Protein AF-A0A433TF26-F1 (afdb_monomer)

Nearest PDB structures (foldseek):
  1dow-assembly1_A  TM=9.277E-01  e=6.858E-05  Mus musculus
  1dov-assembly1_A  TM=9.120E-01  e=1.501E-04  Mus musculus
  4k1n-assembly1_B  TM=7.610E-01  e=1.283E-04  Mus musculus
  6o3e-assembly1_A  TM=7.852E-01  e=6.820E-04  Mus musculus
  5h5m-assembly2_B  TM=5.051E-01  e=3.978E-01  Caenorhabditis elegans

Solvent-accessible surface area (backbone atoms only — not comparable to full-atom values): 8066 Å² tota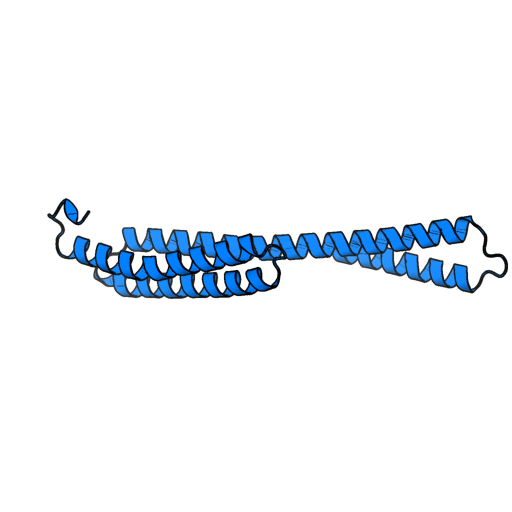l; per-residue (Å²): 108,68,71,49,53,55,53,28,51,55,29,47,52,50,32,51,55,42,51,51,54,53,73,73,39,91,72,81,50,69,69,60,52,54,52,38,54,47,30,52,50,49,31,53,52,28,53,51,52,44,53,52,53,52,50,52,50,53,51,50,55,51,49,56,42,50,56,48,40,52,51,35,56,53,46,56,80,70,46,50,86,89,46,40,66,61,43,51,50,52,32,51,54,41,46,52,54,43,42,54,51,52,55,58,49,37,77,73,49,85,52,63,69,59,36,50,50,53,53,51,53,45,50,49,56,56,57,46,52,60,54,51,49,53,48,53,52,47,24,71,72,39,73,86,42,76,92,43,111

Foldseek 3Di:
DVVLVVQLVVLVVQLVVLVVVCVPDPPNDPVSVVSNVVSVVSNVVSVVVVVVVVVVVLVVVLVVLVVVLVVLLVCCVVDDPVCNVVSLVVSLVSLVVSLVSLQVVLVVDPDPVVSVVSNVVSVVSNVVSVVSSVLSVQCNVCVPDPVSD

Structure (mmCIF, N/CA/C/O backbone):
data_AF-A0A433TF26-F1
#
_entry.id   AF-A0A433TF26-F1
#
loop_
_atom_site.group_PDB
_atom_site.id
_atom_site.type_symbol
_atom_site.label_atom_id
_atom_site.label_alt_id
_atom_site.label_comp_id
_atom_site.label_asym_id
_atom_site.label_entity_id
_atom_site.label_seq_id
_atom_site.pdbx_PDB_ins_code
_atom_site.Cartn_x
_atom_site.Cartn_y
_atom_site.Cartn_z
_atom_site.occupancy
_atom_site.B_iso_or_equiv
_atom_site.auth_seq_id
_atom_site.auth_comp_id
_atom_site.a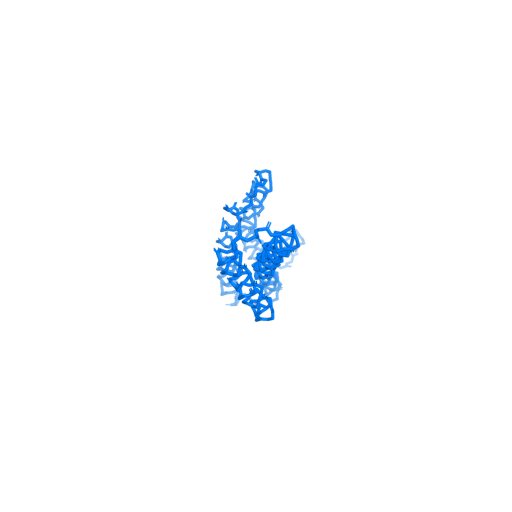uth_asym_id
_atom_site.auth_atom_id
_atom_site.pdbx_PDB_model_num
ATOM 1 N N . MET A 1 1 ? 7.064 -10.779 -11.479 1.00 74.81 1 MET A N 1
ATOM 2 C CA . MET A 1 1 ? 8.356 -10.078 -11.318 1.00 74.81 1 MET A CA 1
ATOM 3 C C . MET A 1 1 ? 9.443 -10.711 -12.190 1.00 74.81 1 MET A C 1
ATOM 5 O O . MET A 1 1 ? 9.954 -9.986 -13.026 1.00 74.81 1 MET A O 1
ATOM 9 N N . SER A 1 2 ? 9.701 -12.031 -12.111 1.00 81.19 2 SER A N 1
ATOM 10 C CA . SER A 1 2 ? 10.723 -12.734 -12.936 1.00 81.19 2 SER A CA 1
ATOM 11 C C . SER A 1 2 ? 10.654 -12.419 -14.436 1.00 81.19 2 SER A C 1
ATOM 13 O O . SER A 1 2 ? 11.587 -11.849 -14.984 1.00 81.19 2 SER A O 1
ATOM 15 N N . SER A 1 3 ? 9.492 -12.631 -15.064 1.00 86.69 3 SER A N 1
ATOM 16 C CA . SER A 1 3 ? 9.298 -12.385 -16.504 1.00 86.69 3 SER A CA 1
ATOM 17 C C . SER A 1 3 ? 9.552 -10.928 -16.942 1.00 86.69 3 SER A C 1
ATOM 19 O O . SER A 1 3 ? 10.073 -10.689 -18.031 1.00 86.69 3 SER A O 1
ATOM 21 N N . ALA A 1 4 ? 9.238 -9.937 -16.096 1.00 83.69 4 ALA A N 1
ATOM 22 C CA . ALA A 1 4 ? 9.496 -8.527 -16.408 1.00 83.69 4 ALA A CA 1
ATOM 23 C C . ALA A 1 4 ? 10.994 -8.186 -16.315 1.00 83.69 4 ALA A C 1
ATOM 25 O O . ALA A 1 4 ? 11.498 -7.431 -17.142 1.00 83.69 4 ALA A O 1
ATOM 26 N N . CYS A 1 5 ? 11.704 -8.775 -15.347 1.00 87.38 5 CYS A N 1
ATOM 27 C CA . CYS A 1 5 ? 13.153 -8.639 -15.215 1.00 87.38 5 CYS A CA 1
ATOM 28 C C . CYS A 1 5 ? 13.893 -9.331 -16.366 1.00 87.38 5 CYS A C 1
ATOM 30 O O . CYS A 1 5 ? 14.776 -8.726 -16.960 1.00 87.38 5 CYS A O 1
ATOM 32 N N . GLU A 1 6 ? 13.498 -10.554 -16.726 1.00 90.31 6 GLU A N 1
ATOM 33 C CA . GLU A 1 6 ? 14.063 -11.296 -17.863 1.00 90.31 6 GLU A CA 1
ATOM 34 C C . GLU A 1 6 ? 13.907 -10.512 -19.173 1.00 90.31 6 GLU A C 1
ATOM 36 O O . GLU A 1 6 ? 14.868 -10.344 -19.919 1.00 90.31 6 GLU A O 1
ATOM 41 N N . SER A 1 7 ? 12.719 -9.947 -19.411 1.00 89.50 7 SER A N 1
ATOM 42 C CA . SER A 1 7 ? 12.465 -9.113 -20.593 1.00 89.50 7 SER A CA 1
ATOM 43 C C . SER A 1 7 ? 13.349 -7.860 -20.627 1.00 89.50 7 SER A C 1
ATOM 45 O O . SER A 1 7 ? 13.803 -7.456 -21.696 1.00 89.50 7 SER A O 1
ATOM 47 N N . LEU A 1 8 ? 13.611 -7.241 -19.468 1.00 92.69 8 LEU A N 1
ATOM 48 C CA . LEU A 1 8 ? 14.497 -6.080 -19.376 1.00 92.69 8 LEU A CA 1
ATOM 49 C C . LEU A 1 8 ? 15.961 -6.457 -19.635 1.00 92.69 8 LEU A C 1
ATOM 51 O O . LEU A 1 8 ? 16.649 -5.713 -20.324 1.00 92.69 8 LEU A O 1
ATOM 55 N N . VAL A 1 9 ? 16.430 -7.599 -19.123 1.00 94.19 9 VAL A N 1
ATOM 56 C CA . VAL A 1 9 ? 17.800 -8.084 -19.375 1.00 94.19 9 VAL A CA 1
ATOM 57 C C . VAL A 1 9 ? 18.035 -8.243 -20.875 1.00 94.19 9 VAL A C 1
ATOM 59 O O . VAL A 1 9 ? 18.988 -7.678 -21.403 1.00 94.19 9 VAL A O 1
ATOM 62 N N . VAL A 1 10 ? 17.106 -8.894 -21.581 1.00 93.38 10 VAL A N 1
ATOM 63 C CA . VAL A 1 10 ? 17.193 -9.055 -23.041 1.00 93.38 10 VAL A CA 1
ATOM 64 C C . VAL A 1 10 ? 17.238 -7.699 -23.757 1.00 93.38 10 VAL A C 1
ATOM 66 O O . VAL A 1 10 ? 18.050 -7.511 -24.663 1.00 93.38 10 VAL A O 1
ATOM 69 N N . ALA A 1 11 ? 16.413 -6.732 -23.344 1.00 92.38 11 ALA A N 1
ATOM 70 C CA . ALA A 1 11 ? 16.425 -5.387 -23.925 1.00 92.38 11 ALA A CA 1
ATOM 71 C C . ALA A 1 11 ? 17.754 -4.645 -23.665 1.00 92.38 11 ALA A C 1
ATOM 73 O O . ALA A 1 11 ? 18.274 -3.969 -24.555 1.00 92.38 11 ALA A O 1
ATOM 74 N N . CYS A 1 12 ? 18.338 -4.795 -22.473 1.00 94.06 12 CYS A N 1
ATOM 75 C CA . CYS A 1 12 ? 19.641 -4.222 -22.122 1.00 94.06 12 CYS A CA 1
ATOM 76 C C . CYS A 1 12 ? 20.784 -4.835 -22.941 1.00 94.06 12 CYS A C 1
ATOM 78 O O . CYS A 1 12 ? 21.663 -4.107 -23.416 1.00 94.06 12 CYS A O 1
ATOM 80 N N . ASP A 1 13 ? 20.760 -6.150 -23.152 1.00 95.19 13 ASP A N 1
ATOM 81 C CA . ASP A 1 13 ? 21.751 -6.847 -23.972 1.00 95.19 13 ASP A CA 1
ATOM 82 C C . ASP A 1 13 ? 21.669 -6.373 -25.429 1.00 95.19 13 ASP A C 1
ATOM 84 O O . ASP A 1 13 ? 22.682 -6.023 -26.039 1.00 95.19 13 ASP A O 1
ATOM 88 N N . GLN A 1 14 ? 20.453 -6.260 -25.971 1.00 92.75 14 GLN A N 1
ATOM 89 C CA . GLN A 1 14 ? 20.217 -5.724 -27.314 1.00 92.75 14 GLN A CA 1
ATOM 90 C C . GLN A 1 14 ? 20.709 -4.280 -27.457 1.00 92.75 14 GLN A C 1
ATOM 92 O O . GLN A 1 14 ? 21.380 -3.954 -28.442 1.00 92.75 14 GLN A O 1
ATOM 97 N N . LEU A 1 15 ? 20.438 -3.423 -26.468 1.00 94.31 15 LEU A N 1
ATOM 98 C CA . LEU A 1 15 ? 20.931 -2.047 -26.448 1.00 94.31 15 LEU A CA 1
ATOM 99 C C . LEU A 1 15 ? 22.463 -2.001 -26.427 1.00 94.31 15 LEU A C 1
ATOM 101 O O . LEU A 1 15 ? 23.061 -1.236 -27.182 1.00 94.31 15 LEU A O 1
ATOM 105 N N . THR A 1 16 ? 23.104 -2.842 -25.616 1.00 93.69 16 THR A N 1
ATOM 106 C CA . THR A 1 16 ? 24.569 -2.922 -25.515 1.00 93.69 16 THR A CA 1
ATOM 107 C C . THR A 1 16 ? 25.198 -3.322 -26.845 1.00 93.69 16 THR A C 1
ATOM 109 O O . THR A 1 16 ? 26.126 -2.665 -27.322 1.00 93.69 16 THR A O 1
ATOM 112 N N . ILE A 1 17 ? 24.652 -4.357 -27.488 1.00 91.88 17 ILE A N 1
ATOM 113 C CA . ILE A 1 17 ? 25.117 -4.835 -28.795 1.00 91.88 17 ILE A CA 1
ATOM 114 C C . ILE A 1 17 ? 24.974 -3.734 -29.853 1.00 91.88 17 ILE A C 1
ATOM 116 O O . ILE A 1 17 ? 25.898 -3.491 -30.634 1.00 91.88 17 ILE A O 1
ATOM 120 N N . LEU A 1 18 ? 23.833 -3.041 -29.889 1.00 89.19 18 LEU A N 1
ATOM 121 C CA . LEU A 1 18 ? 23.591 -1.964 -30.850 1.00 89.19 18 LEU A CA 1
ATOM 122 C C . LEU A 1 18 ? 24.471 -0.739 -30.583 1.00 89.19 18 LEU A C 1
ATOM 124 O O . LEU A 1 18 ? 24.969 -0.137 -31.534 1.00 89.19 18 LEU A O 1
ATOM 128 N N . ALA A 1 19 ? 24.730 -0.404 -29.318 1.00 90.25 19 ALA A N 1
ATOM 129 C CA . ALA A 1 19 ? 25.622 0.687 -28.939 1.00 90.25 19 ALA A CA 1
ATOM 130 C C . ALA A 1 19 ? 27.067 0.413 -29.384 1.00 90.25 19 ALA A C 1
ATOM 132 O O . ALA A 1 19 ? 27.707 1.284 -29.975 1.00 90.25 19 ALA A O 1
ATOM 133 N N . GLN A 1 20 ? 27.558 -0.815 -29.192 1.00 90.00 20 GLN A N 1
ATOM 134 C CA . GLN A 1 20 ? 28.877 -1.237 -29.679 1.00 90.00 20 GLN A CA 1
ATOM 135 C C . GLN A 1 20 ? 28.964 -1.178 -31.211 1.00 90.00 20 GLN A C 1
ATOM 137 O O . GLN A 1 20 ? 29.926 -0.644 -31.764 1.00 90.00 20 GLN A O 1
ATOM 142 N N . ARG A 1 21 ? 27.935 -1.664 -31.920 1.00 85.88 21 ARG A N 1
ATOM 143 C CA . ARG A 1 21 ? 27.868 -1.602 -33.393 1.00 85.88 21 ARG A CA 1
ATOM 144 C C . ARG A 1 21 ? 27.812 -0.174 -33.927 1.00 85.88 21 ARG A C 1
ATOM 146 O O . ARG A 1 21 ? 28.358 0.086 -34.997 1.00 85.88 21 ARG A O 1
ATOM 153 N N . PHE A 1 22 ? 27.156 0.732 -33.208 1.00 85.31 22 PHE A N 1
ATOM 154 C CA . PHE A 1 22 ? 27.114 2.149 -33.549 1.00 85.31 22 PHE A CA 1
ATOM 155 C C . PHE A 1 22 ? 28.473 2.830 -33.334 1.00 85.31 22 PHE A C 1
ATOM 157 O O . PHE A 1 22 ? 28.890 3.618 -34.178 1.00 85.31 22 PHE A O 1
ATOM 164 N N . GLY A 1 23 ? 29.185 2.495 -32.251 1.00 83.81 23 GLY A N 1
ATOM 165 C CA . GLY A 1 23 ? 30.524 3.021 -31.959 1.00 83.81 23 GLY A CA 1
ATOM 166 C C . GLY A 1 23 ? 31.604 2.560 -32.944 1.00 83.81 23 GLY A C 1
ATOM 167 O O . GLY A 1 23 ? 32.479 3.345 -33.298 1.00 83.81 23 GLY A O 1
ATOM 168 N N . ASN A 1 24 ? 31.504 1.320 -33.435 1.00 83.38 24 ASN A N 1
ATOM 169 C CA . ASN A 1 24 ? 32.491 0.717 -34.339 1.00 83.38 24 ASN A CA 1
ATOM 170 C C . ASN A 1 24 ? 32.241 1.005 -35.836 1.00 83.38 24 ASN A C 1
ATOM 172 O O . ASN A 1 24 ? 33.086 0.674 -36.667 1.00 83.38 24 ASN A O 1
ATOM 176 N N . ASN A 1 25 ? 31.099 1.595 -36.213 1.00 73.00 25 ASN A N 1
ATOM 177 C CA . ASN A 1 25 ? 30.780 1.902 -37.612 1.00 73.00 25 ASN A CA 1
ATOM 178 C C . ASN A 1 25 ? 31.270 3.298 -38.027 1.00 73.00 25 ASN A C 1
ATOM 180 O O . ASN A 1 25 ? 30.785 4.313 -37.525 1.00 73.00 25 ASN A O 1
ATOM 184 N N . VAL A 1 26 ? 32.167 3.353 -39.018 1.00 59.06 26 VAL A N 1
ATOM 185 C CA . VAL A 1 26 ? 32.699 4.606 -39.597 1.00 59.06 26 VAL A CA 1
ATOM 186 C C . VAL A 1 26 ? 31.609 5.385 -40.352 1.00 59.06 26 VAL A C 1
ATOM 188 O O . VAL A 1 26 ? 31.568 6.613 -40.301 1.00 59.06 26 VAL A O 1
ATOM 191 N N . ALA A 1 27 ? 30.665 4.681 -40.986 1.00 62.28 27 ALA A N 1
ATOM 192 C CA . ALA A 1 27 ? 29.481 5.268 -41.604 1.00 62.28 27 ALA A CA 1
ATOM 193 C C . ALA A 1 27 ? 28.278 5.110 -40.661 1.00 62.28 27 ALA A C 1
ATOM 195 O O . ALA A 1 27 ? 27.627 4.067 -40.621 1.00 62.28 27 ALA A O 1
ATOM 196 N N . ARG A 1 28 ? 27.982 6.149 -39.870 1.00 67.50 28 ARG A N 1
ATOM 197 C CA . ARG A 1 28 ? 26.827 6.212 -38.953 1.00 67.50 28 ARG A CA 1
ATOM 198 C C . ARG A 1 28 ? 25.506 6.271 -39.734 1.00 67.50 28 ARG A C 1
ATOM 200 O O . ARG A 1 28 ? 24.886 7.334 -39.822 1.00 67.50 28 ARG A O 1
ATOM 207 N N . SER A 1 29 ? 25.101 5.149 -40.322 1.00 74.00 29 SER A N 1
ATOM 208 C CA . SER A 1 29 ? 23.888 5.044 -41.133 1.00 74.00 29 SER A CA 1
ATOM 209 C C . SER A 1 29 ? 22.633 5.352 -40.306 1.00 74.00 29 SER A C 1
ATOM 211 O O . SER A 1 29 ? 22.581 5.092 -39.101 1.00 74.00 29 SER A O 1
ATOM 213 N N . SER A 1 30 ? 21.614 5.927 -40.957 1.00 77.31 30 SER A N 1
ATOM 214 C CA . SER A 1 30 ? 20.341 6.281 -40.306 1.00 77.31 30 SER A CA 1
ATOM 215 C C . SER A 1 30 ? 19.696 5.071 -39.625 1.00 77.31 30 SER A C 1
ATOM 217 O O . SER A 1 30 ? 19.305 5.159 -38.468 1.00 77.31 30 SER A O 1
ATOM 219 N N . GLY A 1 31 ? 19.702 3.904 -40.280 1.00 82.81 31 GLY A N 1
ATOM 220 C CA . GLY A 1 31 ? 19.057 2.698 -39.751 1.00 82.81 31 GLY A CA 1
ATOM 221 C C . GLY A 1 31 ? 19.660 2.164 -38.445 1.00 82.81 31 GLY A C 1
ATOM 222 O O . GLY A 1 31 ? 18.928 1.633 -37.609 1.00 82.81 31 GLY A O 1
ATOM 223 N N . ILE A 1 32 ? 20.972 2.333 -38.214 1.00 83.62 32 ILE A N 1
ATOM 224 C CA . ILE A 1 32 ? 21.594 1.940 -36.934 1.00 83.62 32 ILE A CA 1
ATOM 225 C C . ILE A 1 32 ? 21.179 2.912 -35.825 1.00 83.62 32 ILE A C 1
ATOM 227 O O . ILE A 1 32 ? 20.926 2.474 -34.705 1.00 83.62 32 ILE A O 1
ATOM 231 N N . LYS A 1 33 ? 21.060 4.213 -36.129 1.00 84.94 33 LYS A N 1
ATOM 232 C CA . LYS A 1 33 ? 20.554 5.206 -35.168 1.00 84.94 33 LYS A CA 1
ATOM 233 C C . LYS A 1 33 ? 19.115 4.900 -34.771 1.00 84.94 33 LYS A C 1
ATOM 235 O O . LYS A 1 33 ? 18.823 4.863 -33.582 1.00 84.94 33 LYS A O 1
ATOM 240 N N . ASP A 1 34 ? 18.255 4.614 -35.744 1.00 89.62 34 ASP A N 1
ATOM 241 C CA . ASP A 1 34 ? 16.846 4.299 -35.494 1.00 89.62 34 ASP A CA 1
ATOM 242 C C . ASP A 1 34 ? 16.700 3.026 -34.649 1.00 89.62 34 ASP A C 1
ATOM 2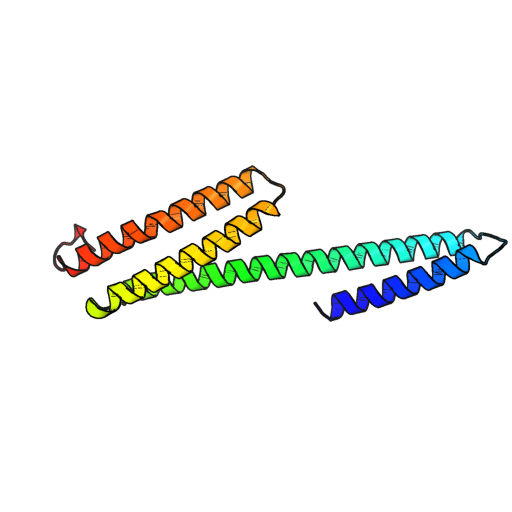44 O O . ASP A 1 34 ? 15.960 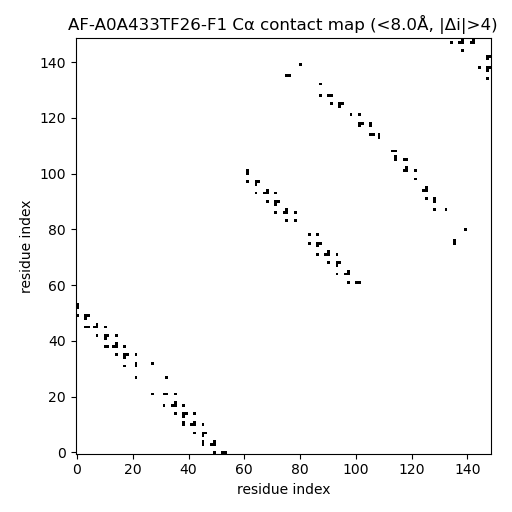3.010 -33.665 1.00 89.62 34 ASP A O 1
ATOM 248 N N . SER A 1 35 ? 17.488 1.991 -34.960 1.00 90.12 35 SER A N 1
ATOM 249 C CA . SER A 1 35 ? 17.523 0.740 -34.187 1.00 90.12 35 SER A CA 1
ATOM 250 C C . SER A 1 35 ? 18.027 0.953 -32.757 1.00 90.12 35 SER A C 1
ATOM 252 O O . SER A 1 35 ? 17.469 0.400 -31.813 1.00 90.12 35 SER A O 1
ATOM 254 N N . LEU A 1 36 ? 19.060 1.782 -32.577 1.00 91.38 36 LEU A N 1
ATOM 255 C CA . LEU A 1 36 ? 19.593 2.131 -31.259 1.00 91.38 36 LEU A CA 1
ATOM 256 C C . LEU A 1 36 ? 18.569 2.918 -30.430 1.00 91.38 36 LEU A C 1
ATOM 258 O O . LEU A 1 36 ? 18.363 2.624 -29.254 1.00 91.38 36 LEU A O 1
ATOM 262 N N . CYS A 1 37 ? 17.897 3.894 -31.046 1.00 92.81 37 CYS A N 1
ATOM 263 C CA . CYS A 1 37 ? 16.822 4.646 -30.410 1.00 92.81 37 CYS A CA 1
ATOM 264 C C . CYS A 1 37 ? 15.654 3.738 -30.016 1.00 92.81 37 CYS A C 1
ATOM 266 O O . CYS A 1 37 ? 15.086 3.924 -28.941 1.00 92.81 37 CYS A O 1
ATOM 268 N N . GLN A 1 38 ? 15.301 2.758 -30.851 1.00 94.38 38 GLN A N 1
ATOM 269 C CA . GLN A 1 38 ? 14.250 1.803 -30.521 1.00 94.38 38 GLN A CA 1
ATOM 270 C C . GLN A 1 38 ? 14.649 0.909 -29.343 1.00 94.38 38 GLN A C 1
ATOM 272 O O . GLN A 1 38 ? 13.899 0.832 -28.377 1.00 94.38 38 GLN A O 1
ATOM 277 N N . ALA A 1 39 ? 15.860 0.347 -29.343 1.00 93.38 39 ALA A N 1
ATOM 278 C CA . ALA A 1 39 ? 16.345 -0.459 -28.222 1.00 93.38 39 ALA A CA 1
ATOM 279 C C . ALA A 1 39 ? 16.385 0.334 -26.902 1.00 93.38 39 ALA A C 1
ATOM 281 O O . ALA A 1 39 ? 16.029 -0.182 -25.845 1.00 93.38 39 ALA A O 1
ATOM 282 N N . ALA A 1 40 ? 16.747 1.621 -26.952 1.00 95.00 40 ALA A N 1
ATOM 283 C CA . ALA A 1 40 ? 16.689 2.493 -25.781 1.00 95.00 40 ALA A CA 1
ATOM 284 C C . ALA A 1 40 ? 15.246 2.697 -25.278 1.00 95.00 40 ALA A C 1
ATOM 286 O O . ALA A 1 40 ? 15.007 2.665 -24.069 1.00 95.00 40 ALA A O 1
ATOM 287 N N . LYS A 1 41 ? 14.270 2.869 -26.183 1.00 96.12 41 LYS A N 1
ATOM 288 C CA . LYS A 1 41 ? 12.842 2.931 -25.818 1.00 96.12 41 LYS A CA 1
ATOM 289 C C . LYS A 1 41 ? 12.363 1.623 -25.195 1.00 96.12 41 LYS A C 1
ATOM 291 O O . LYS A 1 41 ? 11.636 1.673 -24.206 1.00 96.12 41 LYS A O 1
ATOM 296 N N . ASP A 1 42 ? 12.791 0.484 -25.726 1.00 94.19 42 ASP A N 1
ATOM 297 C CA . ASP A 1 42 ? 12.400 -0.835 -25.226 1.00 94.19 42 ASP A CA 1
ATOM 298 C C . ASP A 1 42 ? 12.924 -1.064 -23.798 1.00 94.19 42 ASP A C 1
ATOM 300 O O . ASP A 1 42 ? 12.175 -1.514 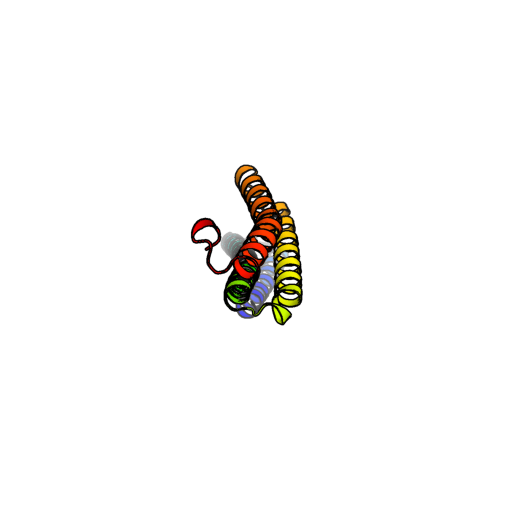-22.928 1.00 94.19 42 ASP A O 1
ATOM 304 N N . VAL A 1 43 ? 14.165 -0.648 -23.511 1.00 96.81 43 VAL A N 1
ATOM 305 C CA . VAL A 1 43 ? 14.724 -0.635 -22.147 1.00 96.81 43 VAL A CA 1
ATOM 306 C C . VAL A 1 43 ? 13.900 0.262 -21.222 1.00 96.81 43 VAL A C 1
ATOM 308 O O . VAL A 1 43 ? 13.487 -0.182 -20.150 1.00 96.81 43 VAL A O 1
ATOM 311 N N . LEU A 1 44 ? 13.596 1.501 -21.631 1.00 96.50 44 LEU A N 1
ATOM 312 C CA . LEU A 1 44 ? 12.769 2.417 -20.832 1.00 96.50 44 LEU A CA 1
ATOM 313 C C . LEU A 1 44 ? 11.380 1.829 -20.549 1.00 96.50 44 LEU A C 1
ATOM 315 O O . LEU A 1 44 ? 10.892 1.896 -19.419 1.00 96.50 44 LEU A O 1
ATOM 319 N N . GLN A 1 45 ? 10.754 1.206 -21.547 1.00 94.62 45 GLN A N 1
ATOM 320 C CA . GLN A 1 45 ? 9.465 0.543 -21.387 1.00 94.62 45 GLN A CA 1
ATOM 321 C C . GLN A 1 45 ? 9.558 -0.658 -20.433 1.00 94.62 45 GLN A C 1
ATOM 323 O O . GLN A 1 45 ? 8.658 -0.861 -19.615 1.00 94.62 45 GLN A O 1
ATOM 328 N N . GLY A 1 46 ? 10.637 -1.442 -20.507 1.00 93.50 46 GLY A N 1
ATOM 329 C CA . GLY A 1 46 ? 10.914 -2.539 -19.581 1.00 93.50 46 GLY A CA 1
ATOM 330 C C . GLY A 1 46 ? 11.048 -2.058 -18.134 1.00 93.50 46 GLY A C 1
ATOM 331 O O . GLY A 1 46 ? 10.386 -2.593 -17.244 1.00 93.50 46 GLY A O 1
ATOM 332 N N . VAL A 1 47 ? 11.819 -0.991 -17.906 1.00 95.12 47 VAL A N 1
ATOM 333 C CA . VAL A 1 47 ? 11.977 -0.363 -16.583 1.00 95.12 47 VAL A CA 1
ATOM 334 C C . VAL A 1 47 ? 10.632 0.124 -16.037 1.00 95.12 47 VAL A C 1
ATOM 336 O O . VAL A 1 47 ? 10.288 -0.176 -14.892 1.00 95.12 47 VAL A O 1
ATOM 339 N N . LEU A 1 48 ? 9.827 0.806 -16.859 1.00 94.94 48 LEU A N 1
ATOM 340 C CA . LEU A 1 48 ? 8.490 1.265 -16.465 1.00 94.94 48 LEU A CA 1
ATOM 341 C C . LEU A 1 48 ? 7.582 0.102 -16.046 1.00 94.94 48 LEU A C 1
ATOM 343 O O . LEU A 1 48 ? 6.920 0.183 -15.012 1.00 94.94 48 LEU A O 1
ATOM 347 N N . LYS A 1 49 ? 7.577 -1.005 -16.801 1.00 93.94 49 LYS A N 1
ATOM 348 C CA . LYS A 1 49 ? 6.806 -2.208 -16.443 1.00 93.94 49 LYS A CA 1
ATOM 349 C C . LYS A 1 49 ? 7.232 -2.772 -15.088 1.00 93.94 49 LYS A C 1
ATOM 351 O O . LYS A 1 49 ? 6.371 -3.150 -14.297 1.00 93.94 49 LYS A O 1
ATOM 356 N N . ILE A 1 50 ? 8.533 -2.811 -14.797 1.00 94.19 50 ILE A N 1
ATOM 357 C CA . ILE A 1 50 ? 9.037 -3.275 -13.497 1.00 94.19 50 ILE A CA 1
ATOM 358 C C . ILE A 1 50 ? 8.553 -2.362 -12.370 1.00 94.19 50 ILE A C 1
ATOM 360 O O . ILE A 1 50 ? 8.035 -2.870 -11.376 1.00 94.19 50 ILE A O 1
ATOM 364 N N . PHE A 1 51 ? 8.656 -1.038 -12.525 1.00 93.12 51 PHE A N 1
ATOM 365 C CA . PHE A 1 51 ? 8.161 -0.102 -11.511 1.00 93.12 51 PHE A CA 1
ATOM 366 C C . PHE A 1 51 ? 6.664 -0.264 -11.249 1.00 93.12 51 PHE A C 1
ATOM 368 O O . PHE A 1 51 ? 6.263 -0.292 -10.088 1.00 93.12 51 PHE A O 1
ATOM 375 N N . LEU A 1 52 ? 5.850 -0.463 -12.289 1.00 93.12 52 LEU A N 1
ATOM 376 C CA . LEU A 1 52 ? 4.416 -0.724 -12.130 1.00 93.12 52 LEU A CA 1
ATOM 377 C C . LEU A 1 52 ? 4.139 -2.028 -11.369 1.00 93.12 52 LEU A C 1
ATOM 379 O O . LEU A 1 52 ? 3.282 -2.055 -10.490 1.00 93.12 52 LEU A O 1
ATOM 383 N N . VAL A 1 53 ? 4.877 -3.103 -11.663 1.00 93.75 53 VAL A N 1
ATOM 384 C CA . VAL A 1 53 ? 4.730 -4.389 -10.956 1.00 93.75 53 VAL A CA 1
ATOM 385 C C . VAL A 1 53 ? 5.153 -4.278 -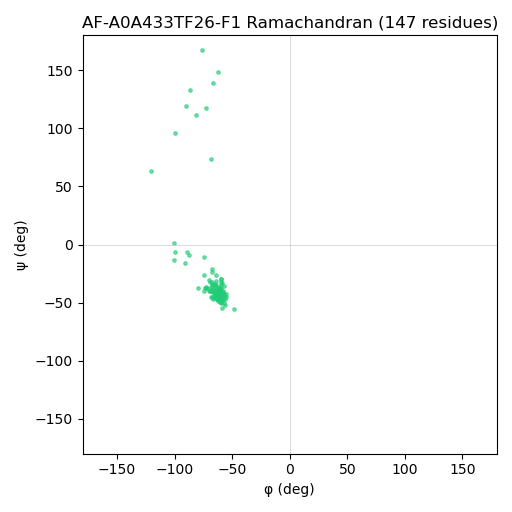9.489 1.00 93.75 53 VAL A C 1
ATOM 387 O O . VAL A 1 53 ? 4.513 -4.872 -8.622 1.00 93.75 53 VAL A O 1
ATOM 390 N N . ILE A 1 54 ? 6.223 -3.535 -9.195 1.00 91.81 54 ILE A N 1
ATOM 391 C CA . ILE A 1 54 ? 6.668 -3.278 -7.818 1.00 91.81 54 ILE A CA 1
ATOM 392 C C . ILE A 1 54 ? 5.616 -2.459 -7.064 1.00 91.81 54 ILE A C 1
ATOM 394 O O . ILE A 1 54 ? 5.291 -2.797 -5.924 1.00 91.81 54 ILE A O 1
ATOM 398 N N . ASP A 1 55 ? 5.065 -1.419 -7.695 1.00 93.50 55 ASP A N 1
ATOM 399 C CA . ASP A 1 55 ? 4.037 -0.579 -7.084 1.00 93.50 55 ASP A CA 1
ATOM 400 C C . ASP A 1 55 ? 2.764 -1.379 -6.772 1.00 93.50 55 ASP A C 1
ATOM 402 O O . ASP A 1 55 ? 2.301 -1.364 -5.631 1.00 93.50 55 ASP A O 1
ATOM 406 N N . ASP A 1 56 ? 2.262 -2.160 -7.737 1.00 93.81 56 ASP A N 1
ATOM 407 C CA . ASP A 1 56 ? 1.109 -3.053 -7.546 1.00 93.81 56 ASP A CA 1
ATOM 408 C C . ASP A 1 56 ? 1.357 -4.050 -6.408 1.00 93.81 56 ASP A C 1
ATOM 410 O O . ASP A 1 56 ? 0.513 -4.231 -5.528 1.00 93.81 56 ASP A O 1
ATOM 414 N N . HIS A 1 57 ? 2.547 -4.657 -6.365 1.00 93.38 57 HIS A N 1
ATOM 415 C CA . HIS A 1 57 ? 2.912 -5.569 -5.288 1.00 93.38 57 HIS A CA 1
ATOM 416 C C . HIS A 1 57 ? 2.857 -4.887 -3.915 1.00 93.38 57 HIS A C 1
ATOM 418 O O . HIS A 1 57 ? 2.287 -5.441 -2.973 1.00 93.38 57 HIS A O 1
ATOM 424 N N . TYR A 1 58 ? 3.407 -3.676 -3.800 1.00 93.31 58 TYR A N 1
ATOM 425 C CA . TYR A 1 58 ? 3.392 -2.916 -2.554 1.00 93.31 58 TYR A CA 1
ATOM 426 C C . TYR A 1 58 ? 1.964 -2.551 -2.121 1.00 93.31 58 TYR A C 1
ATOM 428 O O . TYR A 1 58 ? 1.597 -2.726 -0.956 1.00 93.31 58 TYR A O 1
ATOM 436 N N . VAL A 1 59 ? 1.122 -2.120 -3.064 1.00 95.31 59 VAL A N 1
ATOM 437 C CA . VAL A 1 59 ? -0.294 -1.823 -2.804 1.00 95.31 59 VAL A CA 1
ATOM 438 C C . VAL A 1 59 ? -1.038 -3.073 -2.325 1.00 95.31 59 VAL A C 1
ATOM 440 O O . VAL A 1 59 ? -1.739 -3.012 -1.314 1.00 95.31 59 VAL A O 1
ATOM 443 N N . ARG A 1 60 ? -0.838 -4.233 -2.964 1.00 96.44 60 ARG A N 1
ATOM 444 C CA . ARG A 1 60 ? -1.447 -5.503 -2.528 1.00 96.44 60 ARG A CA 1
ATOM 445 C C . ARG A 1 60 ? -1.023 -5.915 -1.121 1.00 96.44 60 ARG A C 1
ATOM 447 O O . ARG A 1 60 ? -1.851 -6.428 -0.373 1.00 96.44 60 ARG A O 1
ATOM 454 N N . GLN A 1 61 ? 0.231 -5.679 -0.730 1.00 95.31 61 GLN A N 1
ATOM 455 C CA . GLN A 1 61 ? 0.673 -5.952 0.642 1.00 95.31 61 GLN A CA 1
ATOM 456 C C . GLN A 1 61 ? -0.072 -5.088 1.669 1.00 95.31 61 GLN A C 1
ATOM 458 O O . GLN A 1 61 ? -0.462 -5.589 2.727 1.00 95.31 61 GLN A O 1
ATOM 463 N N . ILE A 1 62 ? -0.292 -3.806 1.363 1.00 96.62 62 ILE A N 1
ATOM 464 C CA . ILE A 1 62 ? -1.080 -2.908 2.217 1.00 96.62 62 ILE A CA 1
ATOM 465 C C . ILE A 1 62 ? -2.526 -3.402 2.305 1.00 96.62 62 ILE A C 1
ATOM 467 O O . ILE A 1 62 ? -3.050 -3.519 3.412 1.00 96.62 62 ILE A O 1
ATOM 471 N N . LEU A 1 63 ? -3.146 -3.755 1.176 1.00 96.94 63 LEU A N 1
ATOM 472 C CA . LEU A 1 63 ? -4.511 -4.294 1.149 1.00 96.94 63 LEU A CA 1
ATOM 473 C C . LEU A 1 63 ? -4.633 -5.580 1.976 1.00 96.94 63 LEU A C 1
ATOM 475 O O . LEU A 1 63 ? -5.523 -5.682 2.813 1.00 96.94 63 LEU A O 1
ATOM 479 N N . GLY A 1 64 ? -3.673 -6.501 1.875 1.00 97.75 64 GLY A N 1
ATOM 480 C CA . GLY A 1 64 ? -3.660 -7.703 2.713 1.00 97.75 64 GLY A CA 1
ATOM 481 C C . GLY A 1 64 ? -3.593 -7.402 4.220 1.00 97.75 64 GLY A C 1
ATOM 482 O O . GLY A 1 64 ? -4.172 -8.129 5.031 1.00 97.75 64 GLY A O 1
ATOM 483 N N . LYS A 1 65 ? -2.930 -6.307 4.623 1.00 96.94 65 LYS A N 1
ATOM 484 C CA . LYS A 1 65 ? -2.941 -5.831 6.018 1.00 96.94 65 LYS A CA 1
ATOM 485 C C . LYS A 1 65 ? -4.280 -5.203 6.403 1.00 96.94 65 LYS A C 1
ATOM 487 O O . LYS A 1 65 ? -4.717 -5.409 7.533 1.00 96.94 65 LYS A O 1
ATOM 492 N N . VAL A 1 66 ? -4.935 -4.481 5.493 1.00 97.38 66 VAL A N 1
ATOM 493 C CA . VAL A 1 66 ? -6.302 -3.969 5.698 1.00 97.38 66 VAL A CA 1
ATOM 494 C C . VAL A 1 66 ? -7.267 -5.131 5.942 1.00 97.38 66 VAL A C 1
ATOM 496 O O . VAL A 1 66 ? -7.956 -5.134 6.961 1.00 97.38 66 VAL A O 1
ATOM 499 N N . ASP A 1 67 ? -7.235 -6.164 5.101 1.00 97.75 67 ASP A N 1
ATOM 500 C CA . ASP A 1 67 ? -8.074 -7.360 5.251 1.00 97.75 67 ASP A CA 1
ATOM 501 C C . ASP A 1 67 ? -7.794 -8.096 6.569 1.00 97.75 67 ASP A C 1
ATOM 503 O O . ASP A 1 67 ? -8.690 -8.642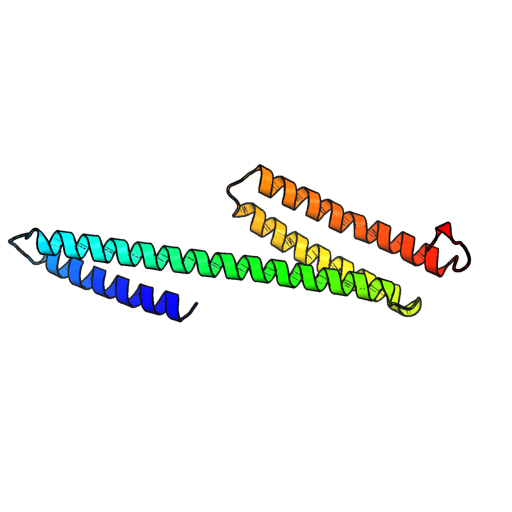 7.219 1.00 97.75 67 ASP A O 1
ATOM 507 N N . PHE A 1 68 ? -6.531 -8.129 7.003 1.00 97.25 68 PHE A N 1
ATOM 508 C CA . PHE A 1 68 ? -6.170 -8.693 8.301 1.00 97.25 68 PHE A CA 1
ATOM 509 C C . PHE A 1 68 ? -6.753 -7.879 9.462 1.00 97.25 68 PHE A C 1
ATOM 511 O O . PHE A 1 68 ? -7.347 -8.463 10.368 1.00 97.25 68 PHE A O 1
ATOM 518 N N . VAL A 1 69 ? -6.651 -6.547 9.422 1.00 97.44 69 VAL A N 1
ATOM 519 C CA . VAL A 1 69 ? -7.265 -5.661 10.425 1.00 97.44 69 VAL A CA 1
ATOM 520 C C . VAL A 1 69 ? -8.782 -5.852 10.462 1.00 97.44 69 VAL A C 1
ATOM 522 O O . VAL A 1 69 ? -9.336 -6.006 11.547 1.00 97.44 69 VAL A O 1
ATOM 525 N N . GLN A 1 70 ? -9.450 -5.925 9.308 1.00 96.69 70 GLN A N 1
ATOM 526 C CA . GLN A 1 70 ? -10.892 -6.187 9.232 1.00 96.69 70 GLN A CA 1
ATOM 527 C C . GLN A 1 70 ? -11.273 -7.510 9.907 1.00 96.69 70 GLN A C 1
ATOM 529 O O . GLN A 1 70 ? -12.210 -7.550 10.707 1.00 96.69 70 GLN A O 1
ATOM 534 N N . ARG A 1 71 ? -10.508 -8.583 9.668 1.00 97.00 71 ARG A N 1
ATOM 535 C CA . ARG A 1 71 ? -10.704 -9.862 10.370 1.00 97.00 71 ARG A CA 1
ATOM 536 C C . ARG A 1 71 ? -10.523 -9.724 11.881 1.00 97.00 71 ARG A C 1
ATOM 538 O O . ARG A 1 71 ? -11.323 -10.274 12.628 1.00 97.00 71 ARG A O 1
ATOM 545 N N . LYS A 1 72 ? -9.542 -8.946 12.347 1.00 95.94 72 LYS A N 1
ATOM 546 C CA . LYS A 1 72 ? -9.345 -8.694 13.787 1.00 95.94 72 LYS A CA 1
ATOM 547 C C . LYS A 1 72 ? -10.455 -7.872 14.422 1.00 95.94 72 LYS A C 1
ATOM 549 O O . LYS A 1 72 ? -10.808 -8.135 15.566 1.00 95.94 72 LYS A O 1
ATOM 554 N N . VAL A 1 73 ? -11.065 -6.950 13.684 1.00 95.50 73 VAL A N 1
ATOM 555 C CA . VAL A 1 73 ? -12.291 -6.277 14.133 1.00 95.50 73 VAL A CA 1
ATOM 556 C C . VAL A 1 73 ? -13.446 -7.278 14.253 1.00 95.50 73 VAL A C 1
ATOM 558 O O . VAL A 1 73 ? -14.167 -7.260 15.247 1.00 95.50 73 VAL A O 1
ATOM 561 N N . ALA A 1 74 ? -13.599 -8.200 13.299 1.00 94.38 74 ALA A N 1
ATOM 562 C CA . ALA A 1 74 ? -14.618 -9.248 13.388 1.00 94.38 74 ALA A CA 1
ATOM 563 C C . ALA A 1 74 ? -14.375 -10.219 14.561 1.00 94.38 74 ALA A C 1
ATOM 565 O O . ALA A 1 74 ? -15.334 -10.639 15.213 1.00 94.38 74 ALA A O 1
ATOM 566 N N . ASP A 1 75 ? -13.113 -10.534 14.871 1.00 94.62 75 ASP A N 1
ATOM 567 C CA . ASP A 1 75 ? -12.740 -11.354 16.030 1.00 94.62 75 ASP A CA 1
ATOM 568 C C . ASP A 1 75 ? -13.194 -10.694 17.347 1.00 94.62 75 ASP A C 1
ATOM 570 O O . ASP A 1 75 ? -13.697 -11.389 18.228 1.00 94.62 75 ASP A O 1
ATOM 574 N N . VAL A 1 76 ? -13.106 -9.358 17.472 1.00 93.31 76 VAL A N 1
ATOM 575 C CA . VAL A 1 76 ? -13.590 -8.616 18.660 1.00 93.31 76 VAL A CA 1
ATOM 576 C C . VAL A 1 76 ? -15.078 -8.864 18.902 1.00 93.31 76 VAL A C 1
ATOM 578 O O . VAL A 1 76 ? -15.486 -9.086 20.040 1.00 93.31 76 VAL A O 1
ATOM 581 N N . LEU A 1 77 ? -15.889 -8.870 17.841 1.00 86.50 77 LEU A N 1
ATOM 582 C CA . LEU A 1 77 ? -17.339 -9.072 17.944 1.00 86.50 77 LEU A CA 1
ATOM 583 C C . LEU A 1 77 ? -17.718 -10.486 18.404 1.00 86.50 77 LEU A C 1
ATOM 585 O O . LEU A 1 77 ? -18.813 -10.689 18.927 1.00 86.50 77 LEU A O 1
ATOM 589 N N . ARG A 1 78 ? -16.830 -11.463 18.190 1.00 89.00 78 ARG A N 1
ATOM 590 C CA . ARG A 1 78 ? -17.037 -12.879 18.533 1.00 89.00 78 ARG A CA 1
ATOM 591 C C . ARG A 1 78 ? -16.344 -13.285 19.833 1.00 89.00 78 ARG A C 1
ATOM 593 O O . ARG A 1 78 ? -16.612 -14.369 20.345 1.00 89.00 78 ARG A O 1
ATOM 600 N N . ALA A 1 79 ? -15.450 -12.446 20.349 1.00 90.31 79 ALA A N 1
ATOM 601 C CA . ALA A 1 79 ? -14.626 -12.758 21.503 1.00 90.31 79 ALA A CA 1
ATOM 602 C C . ALA A 1 79 ? -15.458 -12.896 22.783 1.00 90.31 79 ALA A C 1
ATOM 604 O O . ALA A 1 79 ? -16.348 -12.093 23.079 1.00 90.31 79 ALA A O 1
ATOM 605 N N . SER A 1 80 ? -15.117 -13.895 23.596 1.00 87.88 80 SER A N 1
ATOM 606 C CA . SER A 1 80 ? -15.625 -13.986 24.962 1.00 87.88 80 SER A CA 1
ATOM 607 C C . SER A 1 80 ? -14.910 -12.987 25.884 1.00 87.88 80 SER A C 1
ATOM 609 O O . SER A 1 80 ? -13.858 -12.435 25.554 1.00 87.88 80 SER A O 1
ATOM 611 N N . LYS A 1 81 ? -15.452 -12.774 27.091 1.00 87.50 81 LYS A N 1
ATOM 612 C CA . LYS A 1 81 ? -14.867 -11.847 28.076 1.00 87.50 81 LYS A CA 1
ATOM 613 C C . LYS A 1 81 ? -13.416 -12.202 28.434 1.00 87.50 81 LYS A C 1
ATOM 615 O O . LYS A 1 81 ? -12.617 -11.294 28.631 1.00 87.50 81 LYS A O 1
ATOM 620 N N . SER A 1 82 ? -13.076 -13.491 28.499 1.00 89.75 82 SER A N 1
ATOM 621 C CA . SER A 1 82 ? -11.716 -13.951 28.815 1.00 89.75 82 SER A CA 1
ATOM 622 C C . SER A 1 82 ? -10.733 -13.764 27.657 1.00 89.75 82 SER A C 1
ATOM 624 O O . SER A 1 82 ? -9.546 -13.598 27.902 1.00 89.75 82 SER A O 1
ATOM 626 N N . GLN A 1 83 ? -11.214 -13.737 26.411 1.00 92.50 83 GLN A N 1
ATOM 627 C CA . GLN A 1 83 ? -10.384 -13.588 25.206 1.00 92.50 83 GLN A CA 1
ATOM 628 C C . GLN A 1 83 ? -10.198 -12.128 24.777 1.00 92.50 83 GLN A C 1
ATOM 630 O O . GLN A 1 83 ? -9.325 -11.816 23.968 1.00 92.50 83 GLN A O 1
ATOM 635 N N . LEU A 1 84 ? -11.025 -11.224 25.302 1.00 91.50 84 LEU A N 1
ATOM 636 C CA . LEU A 1 84 ? -11.138 -9.852 24.818 1.00 91.50 84 LEU A CA 1
ATOM 637 C C . LEU A 1 84 ? -9.809 -9.084 24.863 1.00 91.50 84 LEU A C 1
ATOM 639 O O . LEU A 1 84 ? -9.473 -8.367 23.922 1.00 91.50 84 LEU A O 1
ATOM 643 N N . VAL A 1 85 ? -9.037 -9.261 25.939 1.00 92.38 85 VAL A N 1
ATOM 644 C CA . VAL A 1 85 ? -7.737 -8.597 26.121 1.00 92.38 85 VAL A CA 1
ATOM 645 C C . VAL A 1 85 ? -6.765 -8.989 25.009 1.00 92.38 85 VAL A C 1
ATOM 647 O O . VAL A 1 85 ? -6.129 -8.119 24.413 1.00 92.38 85 VAL A O 1
ATOM 650 N N . ASP A 1 86 ? -6.673 -10.278 24.696 1.00 94.81 86 ASP A N 1
ATOM 651 C CA . ASP A 1 86 ? -5.732 -10.777 23.694 1.00 94.81 86 ASP A CA 1
ATOM 652 C C . ASP A 1 86 ? -6.161 -10.399 22.275 1.00 94.81 86 ASP A C 1
ATOM 654 O O . ASP A 1 86 ? -5.327 -10.005 21.455 1.00 94.81 86 ASP A O 1
ATOM 658 N N . VAL A 1 87 ? -7.468 -10.413 22.001 1.00 95.75 87 VAL A N 1
ATOM 659 C CA . VAL A 1 87 ? -8.008 -9.967 20.711 1.00 95.75 87 VAL A CA 1
ATOM 660 C C . VAL A 1 87 ? -7.750 -8.472 20.493 1.00 95.75 87 VAL A C 1
ATOM 662 O O . VAL A 1 87 ? -7.279 -8.094 19.419 1.00 95.75 87 VAL A O 1
ATOM 665 N N . PHE A 1 88 ? -7.955 -7.614 21.500 1.00 95.69 88 PHE A N 1
ATOM 666 C CA . PHE A 1 88 ? -7.642 -6.183 21.375 1.00 95.69 88 PHE A CA 1
ATOM 667 C C . PHE A 1 88 ? -6.148 -5.897 21.263 1.00 95.69 88 PHE A C 1
ATOM 669 O O . PHE A 1 88 ? -5.768 -5.010 20.494 1.00 95.69 88 PHE A O 1
ATOM 676 N N . LYS A 1 89 ? -5.287 -6.643 21.967 1.00 95.69 89 LYS A N 1
ATOM 677 C CA . LYS A 1 89 ? -3.832 -6.561 21.758 1.00 95.69 89 LYS A CA 1
ATOM 678 C C . LYS A 1 89 ? -3.496 -6.870 20.301 1.00 95.69 89 LYS A C 1
ATOM 680 O O . LYS A 1 89 ? -2.831 -6.071 19.646 1.00 95.69 89 LYS A O 1
ATOM 685 N N . CYS A 1 90 ? -4.011 -7.981 19.772 1.00 96.38 90 CYS A N 1
ATOM 686 C CA . CYS A 1 90 ? -3.786 -8.384 18.387 1.00 96.38 90 CYS A CA 1
ATOM 687 C C . CYS A 1 90 ? -4.282 -7.324 17.389 1.00 96.38 90 CYS A C 1
ATOM 689 O O . CYS A 1 90 ? -3.541 -6.942 16.480 1.00 96.38 90 CYS A O 1
ATOM 691 N N . LEU A 1 91 ? -5.491 -6.789 17.582 1.00 97.12 91 LEU A N 1
ATOM 692 C CA . LEU A 1 91 ? -6.036 -5.711 16.755 1.00 97.12 91 LEU A CA 1
ATOM 693 C C . LEU A 1 91 ? -5.155 -4.455 16.810 1.00 97.12 91 LEU A C 1
ATOM 695 O O . LEU A 1 91 ? -4.825 -3.892 15.769 1.00 97.12 91 LEU A O 1
ATOM 699 N N . THR A 1 92 ? -4.717 -4.053 18.004 1.00 96.62 92 THR A N 1
ATOM 700 C CA . THR A 1 92 ? -3.860 -2.873 18.200 1.00 96.62 92 THR A CA 1
ATOM 701 C C . THR A 1 92 ? -2.537 -3.017 17.451 1.00 96.62 92 THR A C 1
ATOM 703 O O . THR A 1 92 ? -2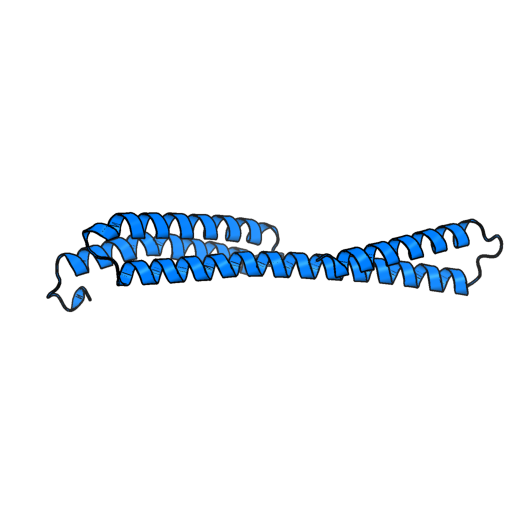.156 -2.121 16.697 1.00 96.62 92 THR A O 1
ATOM 706 N N . PHE A 1 93 ? -1.863 -4.165 17.585 1.00 97.06 93 PHE A N 1
ATOM 707 C CA . PHE A 1 93 ? -0.634 -4.447 16.838 1.00 97.06 93 PHE A CA 1
ATOM 708 C C . PHE A 1 93 ? -0.867 -4.448 15.325 1.00 97.06 93 PHE A C 1
ATOM 710 O O . PHE A 1 93 ? -0.059 -3.899 14.576 1.00 97.06 93 PHE A O 1
ATOM 717 N N . SER A 1 94 ? -1.989 -5.010 14.872 1.00 97.25 94 SER A N 1
ATOM 718 C CA . SER A 1 94 ? -2.350 -5.061 13.451 1.00 97.25 94 SER A CA 1
ATOM 719 C C . SER A 1 94 ? -2.554 -3.662 12.866 1.00 97.25 94 SER A C 1
ATOM 721 O O . SER A 1 94 ? -2.028 -3.354 11.796 1.00 97.25 94 SER A O 1
ATOM 723 N N . VAL A 1 95 ? -3.262 -2.792 13.589 1.00 97.75 95 VAL A N 1
ATOM 724 C CA . VAL A 1 95 ? -3.496 -1.396 13.193 1.00 97.75 95 VAL A CA 1
ATOM 725 C C . VAL A 1 95 ? -2.193 -0.596 13.195 1.00 97.75 95 VAL A C 1
ATOM 727 O O . VAL A 1 95 ? -1.947 0.167 12.261 1.00 97.75 95 VAL A O 1
ATOM 730 N N . LEU A 1 96 ? -1.314 -0.800 14.181 1.00 96.69 96 LEU A N 1
ATOM 731 C CA . LEU A 1 96 ? -0.009 -0.134 14.224 1.00 96.69 96 LEU A CA 1
ATOM 732 C C . LEU A 1 96 ? 0.903 -0.568 13.063 1.00 96.69 96 LEU A C 1
ATOM 734 O O . LEU A 1 96 ? 1.577 0.264 12.446 1.00 96.69 96 LEU A O 1
ATOM 738 N N . ALA A 1 97 ? 0.894 -1.860 12.730 1.00 96.56 97 ALA A N 1
ATOM 739 C CA . ALA A 1 97 ? 1.626 -2.393 11.587 1.00 96.56 97 ALA A CA 1
ATOM 740 C C . ALA A 1 97 ? 1.097 -1.817 10.264 1.00 96.56 97 ALA A C 1
ATOM 742 O O . ALA A 1 97 ? 1.888 -1.396 9.419 1.00 96.56 97 ALA A O 1
ATOM 743 N N . LEU A 1 98 ? -0.229 -1.738 10.096 1.00 97.38 98 LEU A N 1
ATOM 744 C CA . LEU A 1 98 ? -0.850 -1.100 8.934 1.00 97.38 98 LEU A CA 1
ATOM 745 C C . LEU A 1 98 ? -0.474 0.385 8.846 1.00 97.38 98 LEU A C 1
ATOM 747 O O . LEU A 1 98 ? -0.046 0.841 7.790 1.00 97.38 98 LEU A O 1
ATOM 751 N N . LYS A 1 99 ? -0.556 1.131 9.953 1.00 96.19 99 LYS A N 1
ATOM 752 C CA . LYS A 1 99 ? -0.174 2.550 10.003 1.00 96.19 99 LYS A CA 1
ATOM 753 C C . LYS A 1 99 ? 1.281 2.772 9.587 1.00 96.19 99 LYS A C 1
ATOM 755 O O . LYS A 1 99 ? 1.571 3.728 8.871 1.00 96.19 99 LYS A O 1
ATOM 760 N N . THR A 1 100 ? 2.189 1.894 10.009 1.00 95.38 100 THR A N 1
ATOM 761 C CA . THR A 1 100 ? 3.602 1.958 9.609 1.00 95.38 100 THR A CA 1
ATOM 762 C C . THR A 1 100 ? 3.763 1.819 8.095 1.00 95.38 100 THR A C 1
ATOM 764 O O . THR A 1 100 ? 4.478 2.615 7.488 1.00 95.38 100 THR A O 1
ATOM 767 N N . GLU A 1 101 ? 3.069 0.867 7.466 1.00 95.31 101 GLU A N 1
ATOM 768 C CA . GLU A 1 101 ? 3.111 0.716 6.005 1.00 95.31 101 GLU A CA 1
ATOM 769 C C . GLU A 1 101 ? 2.431 1.871 5.269 1.00 95.31 101 GLU A C 1
ATOM 771 O O . GLU A 1 101 ? 2.966 2.371 4.285 1.00 95.31 101 GLU A O 1
ATOM 776 N N . LEU A 1 102 ? 1.307 2.380 5.774 1.00 95.94 102 LEU A N 1
ATOM 777 C CA . LEU A 1 102 ? 0.662 3.564 5.203 1.00 95.94 102 LEU A CA 1
ATOM 778 C C . LEU A 1 102 ? 1.582 4.792 5.260 1.00 95.94 102 LEU A C 1
ATOM 780 O O . LEU A 1 102 ? 1.675 5.537 4.287 1.00 95.94 102 LEU A O 1
ATOM 784 N N . LYS A 1 103 ? 2.331 4.974 6.355 1.00 94.38 103 LYS A N 1
ATOM 785 C CA . LYS A 1 103 ? 3.317 6.056 6.476 1.00 94.38 103 LYS A CA 1
ATOM 786 C C . LYS A 1 103 ? 4.450 5.917 5.454 1.00 94.38 103 LYS A C 1
ATOM 788 O O . LYS A 1 103 ? 4.838 6.918 4.856 1.00 94.38 103 LYS A O 1
ATOM 793 N N . LYS A 1 104 ? 4.952 4.698 5.225 1.00 94.12 104 LYS A N 1
ATOM 794 C CA . LYS A 1 104 ? 5.930 4.417 4.159 1.00 94.12 104 LYS A CA 1
ATOM 795 C C . LYS A 1 104 ? 5.334 4.671 2.771 1.00 94.12 104 LYS A C 1
ATOM 797 O O . LYS A 1 104 ? 5.992 5.264 1.929 1.00 94.12 104 LYS A O 1
ATOM 802 N N . ARG A 1 105 ? 4.067 4.312 2.525 1.00 93.25 105 ARG A N 1
ATOM 803 C CA . ARG A 1 105 ? 3.393 4.644 1.258 1.00 93.25 105 ARG A CA 1
ATOM 804 C C . ARG A 1 105 ? 3.334 6.150 1.035 1.00 93.25 105 ARG A C 1
ATOM 806 O O . ARG A 1 105 ? 3.578 6.595 -0.081 1.00 93.25 105 ARG A O 1
ATOM 813 N N . CYS A 1 106 ? 3.058 6.929 2.080 1.00 93.94 106 CYS A N 1
ATOM 814 C CA . CYS A 1 106 ? 2.976 8.380 1.968 1.00 93.94 106 CYS A CA 1
ATOM 815 C C . CYS A 1 106 ? 4.274 9.022 1.464 1.00 93.94 106 CYS A C 1
ATOM 817 O O . CYS A 1 106 ? 4.178 9.998 0.730 1.00 93.94 106 CYS A O 1
ATOM 819 N N . SER A 1 107 ? 5.467 8.494 1.771 1.00 92.25 107 SER A N 1
ATOM 820 C CA . SER A 1 107 ? 6.713 9.068 1.229 1.00 92.25 107 SER A CA 1
ATOM 821 C C . SER A 1 107 ? 6.854 8.895 -0.285 1.00 92.25 107 SER A C 1
ATOM 823 O O . SER A 1 107 ? 7.587 9.649 -0.912 1.00 92.25 107 SER A O 1
ATOM 825 N N . ASN A 1 108 ? 6.134 7.935 -0.872 1.00 90.31 108 ASN A N 1
ATOM 826 C CA . ASN A 1 108 ? 6.216 7.600 -2.295 1.00 90.31 108 ASN A CA 1
ATOM 827 C C . ASN A 1 108 ? 5.078 8.224 -3.121 1.00 90.31 108 ASN A C 1
ATOM 829 O O . ASN A 1 108 ? 5.065 8.107 -4.344 1.00 90.31 108 ASN A O 1
ATOM 833 N N . LEU A 1 109 ? 4.100 8.870 -2.477 1.00 91.94 109 LEU A N 1
ATOM 834 C CA . LEU A 1 109 ? 2.980 9.513 -3.163 1.00 91.94 109 LEU A CA 1
ATOM 835 C C . LEU A 1 109 ? 3.340 10.935 -3.580 1.00 91.94 109 LEU A C 1
ATOM 837 O O . LEU A 1 109 ? 3.782 11.735 -2.757 1.00 91.94 109 LEU A O 1
ATOM 841 N N . LEU A 1 110 ? 3.046 11.283 -4.832 1.00 92.31 110 LEU A N 1
ATOM 842 C CA . LEU A 1 110 ? 3.249 12.638 -5.357 1.00 92.31 110 LEU A CA 1
ATOM 843 C C . LEU A 1 110 ? 2.189 13.623 -4.833 1.00 92.31 110 LEU A C 1
ATOM 845 O O . LEU A 1 110 ? 2.519 14.746 -4.452 1.00 92.31 110 LEU A O 1
ATOM 849 N N . SER A 1 111 ? 0.928 13.188 -4.748 1.00 95.69 111 SER A N 1
ATOM 850 C CA . SER A 1 111 ? -0.196 14.025 -4.310 1.00 95.69 111 SER A CA 1
ATOM 851 C C . SER A 1 111 ? -0.167 14.296 -2.803 1.00 9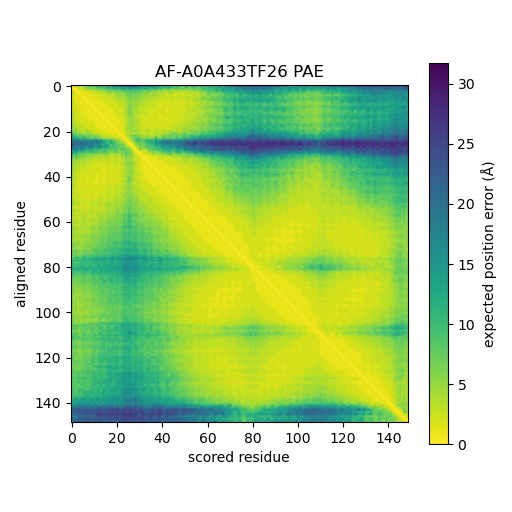5.69 111 SER A C 1
ATOM 853 O O . SER A 1 111 ? -0.318 13.376 -1.996 1.00 95.69 111 SER A O 1
ATOM 855 N N . ALA A 1 112 ? -0.031 15.572 -2.424 1.00 94.38 112 ALA A N 1
ATOM 856 C CA . ALA A 1 112 ? -0.101 16.018 -1.031 1.00 94.38 112 ALA A CA 1
ATOM 857 C C . ALA A 1 112 ? -1.454 15.697 -0.386 1.00 94.38 112 ALA A C 1
ATOM 859 O O . ALA A 1 112 ? -1.486 15.113 0.695 1.00 94.38 112 ALA A O 1
ATOM 860 N N . ALA A 1 113 ? -2.549 15.966 -1.100 1.00 95.25 113 ALA A N 1
ATOM 861 C CA . ALA A 1 113 ? -3.899 15.679 -0.628 1.00 95.25 113 ALA A CA 1
ATOM 862 C C . ALA A 1 113 ? -4.095 14.185 -0.316 1.00 95.25 113 ALA A C 1
ATOM 864 O O . ALA A 1 113 ? -4.650 13.831 0.722 1.00 95.25 113 ALA A O 1
ATOM 865 N N . CYS A 1 114 ? -3.579 13.285 -1.164 1.00 94.25 114 CYS A N 1
ATOM 866 C CA . CYS A 1 114 ? -3.661 11.846 -0.901 1.00 94.25 114 CYS A CA 1
ATOM 867 C C . CYS A 1 114 ? -2.836 11.435 0.328 1.00 94.25 114 CYS A C 1
ATOM 869 O O . CYS A 1 114 ? -3.298 10.620 1.127 1.00 94.25 114 CYS A O 1
ATOM 871 N N . ARG A 1 115 ? -1.630 12.000 0.507 1.00 95.75 115 ARG A N 1
ATOM 872 C CA . ARG A 1 115 ? -0.804 11.746 1.702 1.00 95.75 115 ARG A CA 1
ATOM 873 C C . ARG A 1 115 ? -1.534 12.161 2.975 1.00 95.75 115 ARG A C 1
ATOM 875 O O . ARG A 1 115 ? -1.569 11.392 3.932 1.00 95.75 115 ARG A O 1
ATOM 882 N N . GLU A 1 116 ? -2.121 13.353 2.975 1.00 94.94 116 GLU A N 1
ATOM 883 C CA . GLU A 1 116 ? -2.874 13.882 4.112 1.00 94.94 116 GLU A CA 1
ATOM 884 C C . GLU A 1 116 ? -4.080 13.006 4.441 1.00 94.94 116 GLU A C 1
ATOM 886 O O . GLU A 1 116 ? -4.231 12.591 5.589 1.00 94.94 116 GLU A O 1
ATOM 891 N N . GLN A 1 117 ? -4.881 12.636 3.439 1.00 96.25 117 GLN A N 1
ATOM 892 C CA . GLN A 1 117 ? -6.027 11.749 3.635 1.00 96.25 117 GLN A CA 1
ATOM 893 C C . GLN A 1 117 ? -5.617 10.415 4.268 1.00 96.25 117 GLN A C 1
ATOM 895 O O . GLN A 1 117 ? -6.232 9.987 5.244 1.00 96.25 117 GLN A O 1
ATOM 900 N N . ILE A 1 118 ? -4.556 9.772 3.772 1.00 95.19 118 ILE A N 1
ATOM 901 C CA . ILE A 1 118 ? -4.070 8.506 4.341 1.00 95.19 118 ILE A CA 1
ATOM 902 C C . ILE A 1 118 ? -3.644 8.686 5.801 1.00 95.19 118 ILE A C 1
ATOM 904 O O . ILE A 1 118 ? -3.991 7.861 6.650 1.00 95.19 118 ILE A O 1
ATOM 908 N N . LEU A 1 119 ? -2.916 9.759 6.119 1.00 93.81 119 LEU A N 1
ATOM 909 C CA . LEU A 1 119 ? -2.473 10.026 7.487 1.00 93.81 119 LEU A CA 1
ATOM 910 C C . LEU A 1 119 ? -3.660 10.268 8.424 1.00 93.81 119 LEU A C 1
ATOM 912 O O . LEU A 1 119 ? -3.712 9.648 9.489 1.00 93.81 119 LEU A O 1
ATOM 916 N N . VAL A 1 120 ? -4.628 11.088 8.010 1.00 96.50 120 VAL A N 1
ATOM 917 C CA . VAL A 1 120 ? -5.853 11.368 8.772 1.00 96.50 120 VAL A CA 1
ATOM 918 C C . VAL A 1 120 ? -6.624 10.078 9.038 1.00 96.50 120 VAL A C 1
ATOM 920 O O . VAL A 1 120 ? -6.855 9.739 10.198 1.00 96.50 120 VAL A O 1
ATOM 923 N N . TRP A 1 121 ? -6.948 9.304 8.000 1.00 96.19 121 TRP A N 1
ATOM 924 C CA . TRP A 1 121 ? -7.717 8.066 8.155 1.00 96.19 121 TRP A CA 1
ATOM 925 C C . TRP A 1 121 ? -6.969 6.999 8.960 1.00 96.19 121 TRP A C 1
ATOM 927 O O . TRP A 1 121 ? -7.585 6.286 9.750 1.00 96.19 121 TRP A O 1
ATOM 937 N N . SER A 1 122 ? -5.638 6.925 8.845 1.00 95.31 122 SER A N 1
ATOM 938 C CA . SER A 1 122 ? -4.830 6.043 9.697 1.00 95.31 122 SER A CA 1
ATOM 939 C C . SER A 1 122 ? -4.880 6.449 11.177 1.00 95.31 122 SER A C 1
ATOM 941 O O . SER A 1 122 ? -4.892 5.586 12.056 1.00 95.31 122 SER A O 1
ATOM 943 N N . GLY A 1 123 ? -4.935 7.755 11.462 1.00 94.56 123 GLY A N 1
ATOM 944 C CA . GLY A 1 123 ? -5.093 8.293 12.810 1.00 94.56 123 GLY A CA 1
ATOM 945 C C . GLY A 1 123 ? -6.477 8.000 13.380 1.00 94.56 123 GLY A C 1
ATOM 946 O O . GLY A 1 123 ? -6.581 7.516 14.505 1.00 94.56 123 GLY A O 1
ATOM 947 N N . VAL A 1 124 ? -7.524 8.211 12.576 1.00 96.44 124 VAL A N 1
ATOM 948 C CA . VAL A 1 124 ? -8.904 7.852 12.932 1.00 96.44 124 VAL A CA 1
ATOM 949 C C . VAL A 1 124 ? -8.987 6.368 13.275 1.00 96.44 124 VAL A C 1
ATOM 951 O O . VAL A 1 124 ? -9.412 6.036 14.376 1.00 96.44 124 VAL A O 1
ATOM 954 N N . LEU A 1 125 ? -8.488 5.485 12.403 1.00 95.81 125 LEU A N 1
ATOM 955 C CA . LEU A 1 125 ? -8.496 4.040 12.635 1.00 95.81 125 LEU A CA 1
ATOM 956 C C . LEU A 1 125 ? -7.808 3.661 13.953 1.00 95.81 125 LEU A C 1
ATOM 958 O O . LEU A 1 125 ? -8.344 2.859 14.715 1.00 95.81 125 LEU A O 1
ATOM 962 N N . GLN A 1 126 ? -6.643 4.246 14.244 1.00 94.94 126 GLN A N 1
ATOM 963 C CA . GLN A 1 126 ? -5.928 3.997 15.497 1.00 94.94 126 GLN A CA 1
ATOM 964 C C . GLN A 1 126 ? -6.747 4.425 16.723 1.00 94.94 126 GLN A C 1
ATOM 966 O O . GLN A 1 126 ? -6.850 3.666 17.687 1.00 94.94 126 GLN A O 1
ATOM 971 N N . ASN A 1 127 ? -7.356 5.609 16.682 1.00 94.62 127 ASN A N 1
ATOM 972 C CA . ASN A 1 127 ? -8.155 6.136 17.790 1.00 94.62 127 ASN A CA 1
ATOM 973 C C . ASN A 1 127 ? -9.464 5.350 17.985 1.00 94.62 127 ASN A C 1
ATOM 975 O O . ASN A 1 127 ? -9.926 5.155 19.114 1.00 94.62 127 ASN A O 1
ATOM 979 N N . SER A 1 128 ? -10.040 4.831 16.899 1.00 95.19 128 SER A N 1
ATOM 980 C CA . SER A 1 128 ? -11.240 3.996 16.941 1.00 95.19 128 SER A CA 1
ATOM 981 C C . SER A 1 128 ? -11.027 2.675 17.685 1.00 95.19 128 SER A C 1
ATOM 983 O O . SER A 1 128 ? -11.986 2.164 18.256 1.00 95.19 128 SER A O 1
ATOM 985 N N . VAL A 1 129 ? -9.800 2.138 17.762 1.00 94.44 129 VAL A N 1
ATOM 986 C CA . VAL A 1 129 ? -9.518 0.900 18.521 1.00 94.44 129 VAL A CA 1
ATOM 987 C C . VAL A 1 129 ? -9.818 1.076 20.012 1.00 94.44 129 VAL A C 1
ATOM 989 O O . VAL A 1 129 ? -10.449 0.211 20.620 1.00 94.44 129 VAL A O 1
ATOM 992 N N . ALA A 1 130 ? -9.416 2.206 20.601 1.00 91.06 130 ALA A N 1
ATOM 993 C CA . ALA A 1 130 ? -9.688 2.500 22.009 1.00 91.06 130 ALA A CA 1
ATOM 994 C C . ALA A 1 130 ? -11.195 2.651 22.270 1.00 91.06 130 ALA A C 1
ATOM 996 O O . ALA A 1 130 ? -11.723 2.088 23.231 1.00 91.06 130 ALA A O 1
ATOM 997 N N . SER A 1 131 ? -11.893 3.340 21.364 1.00 93.19 131 SER A N 1
ATOM 998 C CA . SER A 1 131 ? -13.349 3.520 21.429 1.00 93.19 131 SER A CA 1
ATOM 999 C C . SER A 1 131 ? -14.089 2.181 21.332 1.00 93.19 131 SER A C 1
ATOM 1001 O O . SER A 1 131 ? -14.982 1.902 22.130 1.00 93.19 131 SER A O 1
ATOM 1003 N N . LEU A 1 132 ? -13.667 1.308 20.411 1.00 92.75 132 LEU A N 1
ATOM 1004 C CA . LEU A 1 132 ? -14.218 -0.037 20.250 1.00 92.75 132 LEU A CA 1
ATOM 1005 C C . LEU A 1 132 ? -13.982 -0.905 21.495 1.00 92.75 132 LEU A C 1
ATOM 1007 O O . LEU A 1 132 ? -14.874 -1.651 21.899 1.00 92.75 132 LEU A O 1
ATOM 1011 N N . SER A 1 133 ? -12.811 -0.792 22.127 1.00 91.81 133 SER A N 1
ATOM 1012 C CA . SER A 1 133 ? -12.499 -1.485 23.384 1.00 91.81 133 SER A CA 1
ATOM 1013 C C . SER A 1 133 ? -13.458 -1.096 24.500 1.00 91.81 133 SER A C 1
ATOM 1015 O O . SER A 1 133 ? -14.083 -1.970 25.106 1.00 91.81 133 SER A O 1
ATOM 1017 N N . LEU A 1 134 ? -13.657 0.206 24.709 1.00 90.44 134 LEU A N 1
ATOM 1018 C CA . LEU A 1 134 ? -14.580 0.708 25.721 1.00 90.44 134 LEU A CA 1
ATOM 1019 C C . LEU A 1 134 ? -16.025 0.272 25.443 1.00 90.44 134 LEU A C 1
ATOM 1021 O O . LEU A 1 134 ? -16.703 -0.223 26.345 1.00 90.44 134 LEU A O 1
ATOM 1025 N N . ALA A 1 135 ? -16.484 0.402 24.197 1.00 89.69 135 ALA A N 1
ATOM 1026 C CA . ALA A 1 135 ? -17.826 -0.014 23.792 1.00 89.69 135 ALA A CA 1
ATOM 1027 C C . ALA A 1 135 ? -18.054 -1.516 24.028 1.00 89.69 135 ALA A C 1
ATOM 1029 O O . ALA A 1 135 ? -19.047 -1.914 24.636 1.00 89.69 135 ALA A O 1
ATOM 1030 N N . THR A 1 136 ? -17.092 -2.359 23.641 1.00 88.94 136 THR A N 1
ATOM 1031 C CA . THR A 1 136 ? -17.208 -3.817 23.794 1.00 88.94 136 THR A CA 1
ATOM 1032 C C . THR A 1 136 ? -17.193 -4.236 25.266 1.00 88.94 136 THR A C 1
ATOM 1034 O O . THR A 1 136 ? -17.976 -5.092 25.680 1.00 88.94 136 THR A O 1
ATOM 1037 N N . GLN A 1 137 ? -16.357 -3.604 26.094 1.00 86.81 137 GLN A N 1
ATOM 1038 C CA . GLN A 1 137 ? -16.352 -3.836 27.541 1.00 86.81 137 GLN A CA 1
ATOM 1039 C C . GLN A 1 137 ? -17.671 -3.405 28.193 1.00 86.81 137 GLN A C 1
ATOM 1041 O O . GLN A 1 137 ? -18.205 -4.126 29.039 1.00 86.81 137 GLN A O 1
ATOM 1046 N N . THR A 1 138 ? -18.220 -2.264 27.772 1.00 87.69 138 THR A N 1
ATOM 1047 C CA . THR A 1 138 ? -19.496 -1.730 28.270 1.00 87.69 138 THR A CA 1
ATOM 1048 C C . THR A 1 138 ? -20.641 -2.677 27.929 1.00 87.69 138 THR A C 1
ATOM 1050 O O . THR A 1 138 ? -21.391 -3.070 28.821 1.00 87.69 138 THR A O 1
ATOM 1053 N N . ARG A 1 139 ? -20.708 -3.153 26.681 1.00 85.38 139 ARG A N 1
ATOM 1054 C CA . ARG A 1 139 ? -21.672 -4.169 26.237 1.00 85.38 139 ARG A CA 1
ATOM 1055 C C . ARG A 1 139 ? -21.584 -5.462 27.047 1.00 85.38 139 ARG A C 1
ATOM 1057 O O . ARG A 1 139 ? -22.599 -6.051 27.408 1.00 85.38 139 ARG A O 1
ATOM 1064 N N . LEU A 1 140 ? -20.368 -5.929 27.338 1.00 83.62 140 LEU A N 1
ATOM 1065 C CA . LEU A 1 140 ? -20.160 -7.148 28.125 1.00 83.62 140 LEU A CA 1
ATOM 1066 C C . LEU A 1 140 ? -20.537 -6.976 29.600 1.00 83.62 140 LEU A C 1
ATOM 1068 O O . LEU A 1 140 ? -20.935 -7.958 30.228 1.00 83.62 140 LEU A O 1
ATOM 1072 N N . LYS A 1 141 ? -20.400 -5.764 30.150 1.00 85.00 141 LYS A N 1
ATOM 1073 C CA . LYS A 1 141 ? -20.767 -5.430 31.532 1.00 85.00 141 LYS A CA 1
ATOM 1074 C C . LYS A 1 141 ? -22.274 -5.198 31.697 1.00 85.00 141 LYS A C 1
ATOM 1076 O O . LYS A 1 141 ? -22.824 -5.612 32.710 1.00 85.00 141 LYS A O 1
ATOM 1081 N N . TYR A 1 142 ? -22.931 -4.588 30.710 1.00 86.19 142 TYR A N 1
ATOM 1082 C CA . TYR A 1 142 ? -24.346 -4.199 30.746 1.00 86.19 142 TYR A CA 1
ATOM 1083 C C . TYR A 1 142 ? -25.142 -4.870 29.616 1.00 86.19 142 TYR A C 1
ATOM 1085 O O . TYR A 1 142 ? -25.659 -4.199 28.725 1.00 86.19 142 TYR A O 1
ATOM 1093 N N . ARG A 1 143 ? -25.232 -6.207 29.636 1.00 75.06 143 ARG A N 1
ATOM 1094 C CA . ARG A 1 143 ? -25.821 -7.002 28.537 1.00 75.06 143 ARG A CA 1
ATOM 1095 C C . ARG A 1 143 ? -27.285 -6.673 28.221 1.00 75.06 143 ARG A C 1
ATOM 1097 O O . ARG A 1 143 ? -27.688 -6.803 27.065 1.00 75.06 143 ARG A O 1
ATOM 1104 N N . ASP A 1 144 ? -28.041 -6.229 29.221 1.00 78.62 144 ASP A N 1
ATOM 1105 C CA . ASP A 1 144 ? -29.472 -5.925 29.095 1.00 78.62 144 ASP A CA 1
ATOM 1106 C C . ASP A 1 144 ? -29.743 -4.470 28.676 1.00 78.62 144 ASP A C 1
ATOM 1108 O O . ASP A 1 144 ? -30.877 -4.107 28.371 1.00 78.62 144 ASP A O 1
ATOM 1112 N N . ASN A 1 145 ? -28.706 -3.625 28.611 1.00 81.00 145 ASN A N 1
ATOM 1113 C CA . ASN A 1 145 ? -28.847 -2.242 28.175 1.00 81.00 145 ASN A CA 1
ATOM 1114 C C . ASN A 1 145 ? -28.858 -2.162 26.640 1.00 81.00 145 ASN A C 1
ATOM 1116 O O . ASN A 1 145 ? -27.835 -2.369 25.986 1.00 81.00 145 ASN A O 1
ATOM 1120 N N . LEU A 1 146 ? -30.011 -1.814 26.063 1.00 72.88 146 LEU A N 1
ATOM 1121 C CA . LEU A 1 146 ? -30.174 -1.618 24.618 1.00 72.88 146 LEU A CA 1
ATOM 1122 C C . LEU A 1 146 ? -29.260 -0.518 24.056 1.00 72.88 146 LEU A C 1
ATOM 1124 O O . LEU A 1 146 ? -28.825 -0.640 22.918 1.00 72.88 146 LEU A O 1
ATOM 1128 N N . ALA A 1 147 ? -28.914 0.502 24.848 1.00 74.31 147 ALA A N 1
ATOM 1129 C CA . ALA A 1 147 ? -27.999 1.571 24.434 1.00 74.31 147 ALA A CA 1
ATOM 1130 C C . ALA A 1 147 ? -26.520 1.137 24.400 1.00 74.31 147 ALA A C 1
ATOM 1132 O O . ALA A 1 147 ? -25.676 1.875 23.901 1.00 74.31 147 ALA A O 1
ATOM 1133 N N . ALA A 1 148 ? -26.196 -0.040 24.948 1.00 66.00 148 ALA A N 1
ATOM 1134 C CA . ALA A 1 148 ? -24.850 -0.612 24.949 1.00 66.00 148 ALA A CA 1
ATOM 1135 C C . ALA A 1 148 ? -24.648 -1.693 23.866 1.00 66.00 148 ALA A C 1
ATOM 1137 O O . ALA A 1 148 ? -23.580 -2.308 23.828 1.00 66.00 148 ALA A O 1
ATOM 1138 N N . LYS A 1 149 ? -25.664 -1.973 23.036 1.00 60.91 149 LYS A N 1
ATOM 1139 C CA . LYS A 1 149 ? -25.580 -2.920 21.911 1.00 60.91 149 LYS A CA 1
ATOM 1140 C C . LYS A 1 149 ? -25.020 -2.259 20.663 1.00 60.91 149 LYS A C 1
ATOM 1142 O O . LYS A 1 149 ? -24.212 -2.958 20.006 1.00 60.91 149 LYS A O 1
#

Radius of gyration: 26.69 Å; Cα contacts (8 Å, |Δi|>4): 85; chains: 1; bounding box: 63×30×73 Å

pLDDT: mean 90.83, std 7.59, range [59.06, 97.75]

Sequence (149 aa):
MSSACESLVVACDQLTILAQRFGNNVARSSGIKDSLCQAAKDVLQGVLKIFLVIDDHYVRQILGKVDFVQRKVADVLRASKSQLVDVFKCLTFSVLALKTELKKRCSNLLSAACREQILVWSGVLQNSVASLSLATQTRLKYRDNLAAK

Organism: Elysia chlorotica (NCBI:txid188477)

InterPro domains:
  IPR006077 Vinculin/alpha-catenin [PF01044] (1-145)
  IPR036723 Alpha-catenin/vinculin-like superfamily [SSF47220] (1-144)

Secondary structure (DSSP, 8-state):
-HHHHHHHHHHHHHHHHHHHHHHH-SS--HHHHHHHHHHHHHHHHHHHHHHHHHHHHHHHHHHHHHHHHHHHHHHHHH--TTTHHHHHHHHHHHHHHHHHHHHHHHHH-S-HHHHHHHHHHHHHHHHHHHHHHHHHHHHHH-TT-GGG-

Mean predicted aligned error: 6.87 Å